Protein AF-A0A8S3GTX4-F1 (afdb_monomer_lite)

Secondary structure (DSSP, 8-state):
-EEEEE-TT--HHHHHHHHHHHHHHHTT-S-HHHHHHHHHHHHHHHHHHTT-SS--TT-EEEEE-------

Foldseek 3Di:
DDKDWFAAPDALVVVLVVLVVVLVVLCPDPDPVSSVFSNVQSVVVSVVSVVDRHADRHTDMDDGGDDDDDD

pLDDT: mean 89.34, std 6.89, range [48.53, 95.44]

Structure (mmCIF, N/CA/C/O backbone):
data_AF-A0A8S3GTX4-F1
#
_entry.id   AF-A0A8S3GTX4-F1
#
loop_
_atom_site.group_PDB
_atom_site.id
_atom_site.type_symbol
_atom_site.label_atom_id
_atom_site.label_alt_id
_atom_site.label_comp_id
_atom_site.label_asym_id
_atom_site.label_entity_id
_atom_site.label_seq_id
_atom_site.pdbx_PDB_ins_code
_atom_site.Cartn_x
_atom_site.Cartn_y
_atom_site.Cartn_z
_atom_site.occupancy
_atom_site.B_iso_or_equiv
_atom_site.auth_seq_id
_atom_site.auth_comp_id
_atom_site.auth_asym_id
_atom_site.auth_atom_id
_atom_site.pdbx_PDB_model_num
ATOM 1 N N . MET A 1 1 ? 2.026 -7.896 -6.921 1.00 79.50 1 MET A N 1
ATOM 2 C CA . MET A 1 1 ? 0.907 -8.066 -5.972 1.00 79.50 1 MET A CA 1
ATOM 3 C C . MET A 1 1 ? 1.419 -7.750 -4.575 1.00 79.50 1 MET A C 1
ATOM 5 O O . MET A 1 1 ? 2.539 -8.127 -4.265 1.00 79.50 1 MET A O 1
ATOM 9 N N . ILE A 1 2 ? 0.642 -7.020 -3.785 1.00 87.25 2 ILE A N 1
ATOM 10 C CA . ILE A 1 2 ? 0.910 -6.613 -2.406 1.00 87.25 2 ILE A CA 1
ATOM 11 C C . ILE A 1 2 ? -0.219 -7.181 -1.547 1.00 87.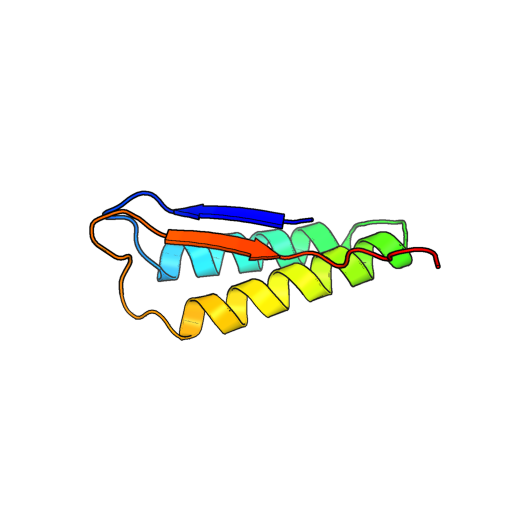25 2 ILE A C 1
ATOM 13 O O . ILE A 1 2 ? -1.396 -7.018 -1.879 1.00 87.25 2 ILE A O 1
ATOM 17 N N . SER A 1 3 ? 0.155 -7.822 -0.445 1.00 90.88 3 SER A N 1
ATOM 18 C CA . SER A 1 3 ? -0.762 -8.380 0.545 1.00 90.88 3 SER A CA 1
ATOM 19 C C . SER A 1 3 ? -0.435 -7.759 1.896 1.00 90.88 3 SER A C 1
ATOM 21 O O . SER A 1 3 ? 0.645 -7.993 2.434 1.00 90.88 3 SER A O 1
ATOM 23 N N . LEU A 1 4 ? -1.344 -6.951 2.432 1.00 90.12 4 LEU A N 1
ATOM 24 C CA . LEU A 1 4 ? -1.195 -6.305 3.731 1.00 90.12 4 LEU A CA 1
ATOM 25 C C . LEU A 1 4 ? -2.151 -6.959 4.727 1.00 90.12 4 LEU A C 1
ATOM 27 O O . LEU A 1 4 ? -3.364 -6.915 4.536 1.00 90.12 4 LEU A O 1
ATOM 31 N N . ILE A 1 5 ? -1.599 -7.545 5.788 1.00 91.75 5 ILE A N 1
ATOM 32 C CA . ILE A 1 5 ? -2.355 -8.175 6.874 1.00 91.75 5 ILE A CA 1
ATOM 33 C C . ILE A 1 5 ? -2.089 -7.369 8.141 1.00 91.75 5 ILE A C 1
ATOM 35 O O . ILE A 1 5 ? -0.944 -7.245 8.570 1.00 91.75 5 ILE A O 1
ATOM 39 N N . ILE A 1 6 ? -3.147 -6.814 8.725 1.00 91.12 6 ILE A N 1
ATOM 4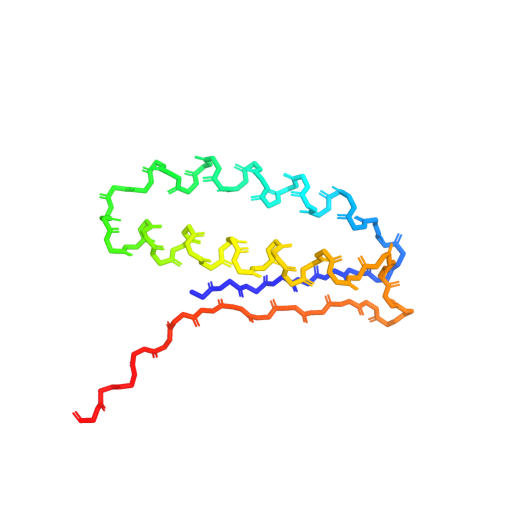0 C CA . ILE A 1 6 ? -3.082 -5.994 9.932 1.00 91.12 6 ILE A CA 1
ATOM 41 C C . ILE A 1 6 ? -3.780 -6.754 11.061 1.00 91.12 6 ILE A C 1
ATOM 43 O O . ILE A 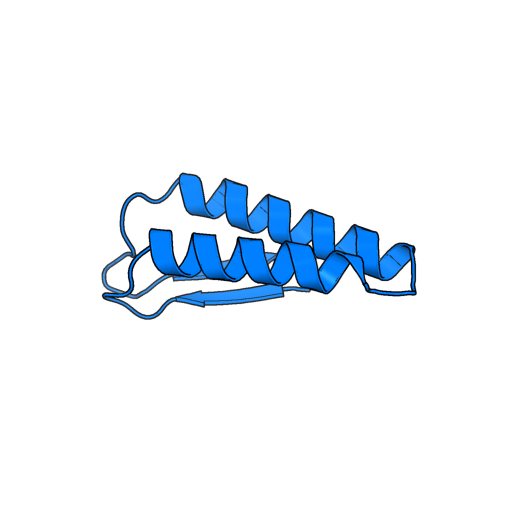1 6 ? -4.993 -6.988 10.974 1.00 91.12 6 ILE A O 1
ATOM 47 N N . PRO A 1 7 ? -3.049 -7.143 12.119 1.00 90.62 7 PRO A N 1
ATOM 48 C CA . PRO A 1 7 ? -3.651 -7.820 13.252 1.00 90.62 7 PRO A CA 1
ATOM 49 C C . PRO A 1 7 ? -4.597 -6.878 14.013 1.00 90.62 7 PRO A C 1
ATOM 51 O O . PRO A 1 7 ? -4.428 -5.652 13.994 1.00 90.62 7 PRO A O 1
ATOM 54 N N . PRO A 1 8 ? -5.599 -7.430 14.715 1.00 87.19 8 PRO A N 1
ATOM 55 C CA . PRO A 1 8 ? -6.448 -6.627 15.580 1.00 87.19 8 PRO A CA 1
ATOM 56 C C . PRO A 1 8 ? -5.600 -5.947 16.663 1.00 87.19 8 PRO A C 1
ATOM 58 O O . PRO A 1 8 ? -4.629 -6.520 17.152 1.00 87.19 8 PRO A O 1
ATOM 61 N N . ARG A 1 9 ? -6.003 -4.736 17.070 1.00 85.31 9 ARG A N 1
ATOM 62 C CA . ARG A 1 9 ? -5.306 -3.854 18.036 1.00 85.31 9 ARG A CA 1
ATOM 63 C C . ARG A 1 9 ? -4.065 -3.123 17.516 1.00 85.31 9 ARG A C 1
ATOM 65 O O . ARG A 1 9 ? -3.492 -2.347 18.280 1.00 85.31 9 ARG A O 1
ATOM 72 N N . ASP A 1 10 ? -3.669 -3.306 16.258 1.00 87.69 10 ASP A N 1
ATOM 73 C CA . ASP A 1 10 ? -2.607 -2.476 15.686 1.00 87.69 10 ASP A CA 1
ATOM 74 C C . ASP A 1 10 ? -3.108 -1.062 15.344 1.00 87.69 10 ASP A C 1
ATOM 76 O O . ASP A 1 10 ? -4.311 -0.795 15.241 1.00 87.69 10 ASP A O 1
ATOM 80 N N . GLN A 1 11 ? -2.174 -0.130 15.188 1.00 88.31 11 GLN A N 1
ATOM 81 C CA . GLN A 1 11 ? -2.467 1.269 14.903 1.00 88.31 11 GLN A CA 1
ATOM 82 C C . GLN A 1 11 ? -2.309 1.569 13.412 1.00 88.31 11 GLN A C 1
ATOM 84 O O . GLN A 1 11 ? -1.246 1.370 12.826 1.00 88.31 11 GLN A O 1
ATOM 89 N N . ILE A 1 12 ? -3.342 2.155 12.806 1.00 88.94 12 ILE A N 1
ATOM 90 C CA . ILE A 1 12 ? -3.310 2.573 11.397 1.00 88.94 12 ILE A CA 1
ATOM 91 C C . ILE A 1 12 ? -2.132 3.513 11.071 1.00 88.94 12 ILE A C 1
ATOM 93 O O . ILE A 1 12 ? -1.465 3.272 10.063 1.00 88.94 12 ILE A O 1
ATOM 97 N N . PRO A 1 13 ? -1.790 4.517 11.907 1.00 90.56 13 PRO A N 1
ATOM 98 C CA . PRO A 1 13 ? -0.631 5.377 11.660 1.00 90.56 13 PRO A CA 1
ATOM 99 C C . PRO A 1 13 ? 0.700 4.624 11.541 1.00 90.56 13 PRO A C 1
ATOM 101 O O . PRO A 1 13 ? 1.548 5.002 10.734 1.00 90.56 13 PRO A O 1
ATOM 104 N N . ARG A 1 14 ? 0.880 3.535 12.300 1.00 91.81 14 ARG A N 1
ATOM 105 C CA . ARG A 1 14 ? 2.087 2.702 12.232 1.00 91.81 14 ARG A CA 1
ATOM 106 C C . ARG A 1 14 ? 2.213 2.038 10.863 1.00 91.81 14 ARG A C 1
ATOM 108 O O . ARG A 1 14 ? 3.275 2.095 10.250 1.00 91.81 14 ARG A O 1
ATOM 115 N N . ILE A 1 15 ? 1.123 1.448 10.377 1.00 91.62 15 ILE A N 1
ATOM 116 C CA . ILE A 1 15 ? 1.085 0.796 9.064 1.00 91.62 15 ILE A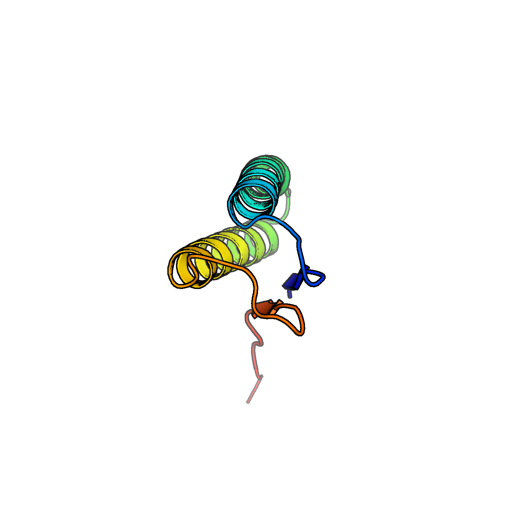 CA 1
ATOM 117 C C . ILE A 1 15 ? 1.239 1.822 7.938 1.00 91.62 15 ILE A C 1
ATOM 119 O O . ILE A 1 15 ? 1.963 1.575 6.977 1.00 91.62 15 ILE A O 1
ATOM 123 N N . ALA A 1 16 ? 0.633 3.003 8.075 1.00 91.81 16 ALA A N 1
ATOM 124 C CA . ALA A 1 16 ? 0.805 4.095 7.121 1.00 91.81 16 ALA A CA 1
ATOM 125 C C . ALA A 1 16 ? 2.274 4.538 7.009 1.00 91.81 16 ALA A C 1
ATOM 127 O O . ALA A 1 16 ? 2.761 4.744 5.897 1.00 91.81 16 ALA A O 1
ATOM 128 N N . LYS A 1 17 ? 2.991 4.625 8.140 1.00 94.31 17 LYS A N 1
ATOM 129 C CA . LYS A 1 17 ? 4.429 4.918 8.158 1.00 94.31 17 LYS A CA 1
ATOM 130 C C . LYS A 1 17 ? 5.241 3.819 7.470 1.00 94.31 17 LYS A C 1
ATOM 132 O O . LYS A 1 17 ? 6.024 4.127 6.582 1.00 94.31 17 LYS A O 1
ATOM 137 N N . MET A 1 18 ? 4.988 2.554 7.805 1.00 94.25 18 MET A N 1
ATOM 138 C CA . MET A 1 18 ? 5.656 1.414 7.164 1.00 94.25 18 MET A CA 1
ATOM 139 C C . MET A 1 18 ? 5.478 1.436 5.637 1.00 94.25 18 MET A C 1
ATOM 141 O O . MET A 1 18 ? 6.440 1.268 4.900 1.00 94.25 18 MET A O 1
ATOM 145 N N . LEU A 1 19 ? 4.266 1.717 5.146 1.00 92.50 19 LEU A N 1
ATOM 146 C CA . LEU A 1 19 ? 4.008 1.842 3.707 1.00 92.50 19 LEU A CA 1
ATOM 147 C C . LEU A 1 19 ? 4.747 3.029 3.066 1.00 92.50 19 LEU A C 1
ATOM 149 O O . LEU A 1 19 ? 5.083 2.960 1.888 1.00 92.50 19 LEU A O 1
ATOM 153 N N . ALA A 1 20 ? 4.959 4.127 3.797 1.00 93.62 20 ALA A N 1
ATOM 154 C CA . ALA A 1 20 ? 5.723 5.275 3.305 1.00 93.62 20 ALA A CA 1
ATOM 155 C C . ALA A 1 20 ? 7.221 4.950 3.185 1.00 93.62 20 ALA A C 1
ATOM 157 O O . ALA A 1 20 ? 7.839 5.292 2.175 1.00 93.62 20 ALA A O 1
ATOM 158 N N . ASP A 1 21 ? 7.774 4.229 4.160 1.00 95.00 21 ASP A N 1
ATOM 159 C CA . ASP A 1 21 ? 9.161 3.759 4.127 1.00 95.00 21 ASP A CA 1
ATOM 160 C C . ASP A 1 21 ? 9.368 2.748 2.975 1.00 95.00 21 ASP A C 1
ATOM 162 O O . ASP A 1 21 ? 10.317 2.861 2.193 1.00 95.00 21 ASP A O 1
ATOM 166 N N . GLU A 1 22 ? 8.422 1.822 2.780 1.00 92.69 22 GLU A N 1
ATOM 167 C CA . GLU A 1 22 ? 8.426 0.872 1.655 1.00 92.69 22 GLU A CA 1
ATOM 168 C C . GLU A 1 22 ? 8.272 1.557 0.291 1.00 92.69 22 GLU A C 1
ATOM 170 O O . GLU A 1 22 ? 8.885 1.133 -0.690 1.00 92.69 22 GLU A O 1
ATOM 175 N N . TYR A 1 23 ? 7.510 2.653 0.207 1.00 94.19 23 TYR A N 1
ATOM 176 C CA . TYR A 1 23 ? 7.418 3.453 -1.018 1.00 94.19 23 TYR A CA 1
ATOM 177 C C . TYR A 1 23 ? 8.788 4.023 -1.415 1.00 94.19 23 TYR A C 1
ATOM 179 O O . TYR A 1 23 ? 9.182 3.955 -2.584 1.00 94.19 23 TYR A O 1
ATOM 187 N N . GLY A 1 24 ? 9.540 4.543 -0.438 1.00 94.19 24 GLY A N 1
ATOM 188 C CA . GLY A 1 24 ? 10.905 5.028 -0.643 1.00 94.19 24 GLY A CA 1
ATOM 189 C C . GLY A 1 24 ? 11.835 3.920 -1.134 1.00 94.19 24 GLY A C 1
ATOM 190 O O . GLY A 1 24 ? 12.535 4.089 -2.134 1.00 94.19 24 GLY A O 1
ATOM 191 N N . THR A 1 25 ? 11.781 2.750 -0.503 1.00 93.94 25 THR A N 1
ATOM 192 C CA . THR A 1 25 ? 12.602 1.592 -0.884 1.00 93.94 25 THR A CA 1
ATOM 193 C C . THR A 1 25 ? 12.251 1.070 -2.281 1.00 93.94 25 THR A C 1
ATOM 195 O O . THR A 1 25 ? 13.149 0.803 -3.086 1.00 93.94 25 THR A O 1
ATOM 198 N N . ALA A 1 26 ? 10.961 1.007 -2.623 1.00 93.06 26 ALA A N 1
ATOM 199 C CA . ALA A 1 26 ? 10.476 0.561 -3.930 1.00 93.06 26 ALA A CA 1
ATOM 200 C C . ALA A 1 26 ? 10.932 1.462 -5.092 1.00 93.06 26 ALA A C 1
ATOM 202 O O . ALA A 1 26 ? 11.010 1.006 -6.236 1.00 93.06 26 ALA A O 1
ATOM 203 N N . SER A 1 27 ? 11.293 2.722 -4.826 1.00 92.69 27 SER A N 1
ATOM 204 C CA . SER A 1 27 ? 11.836 3.623 -5.852 1.00 92.69 27 SER A CA 1
ATOM 205 C C . SER A 1 27 ? 13.185 3.152 -6.425 1.00 92.69 27 SER A C 1
ATOM 207 O O . SER A 1 27 ? 13.489 3.429 -7.591 1.00 92.69 27 SER A O 1
ATOM 209 N N . ASN A 1 28 ? 13.938 2.350 -5.660 1.00 93.31 28 ASN A N 1
ATOM 210 C CA . ASN A 1 28 ? 15.238 1.798 -6.055 1.00 93.31 28 ASN A CA 1
ATOM 211 C C . ASN A 1 28 ? 15.136 0.561 -6.966 1.00 93.31 28 ASN A C 1
ATOM 213 O O . ASN A 1 28 ? 16.156 0.030 -7.414 1.00 93.31 28 ASN A O 1
ATOM 217 N N . ILE A 1 29 ? 13.925 0.080 -7.265 1.00 93.75 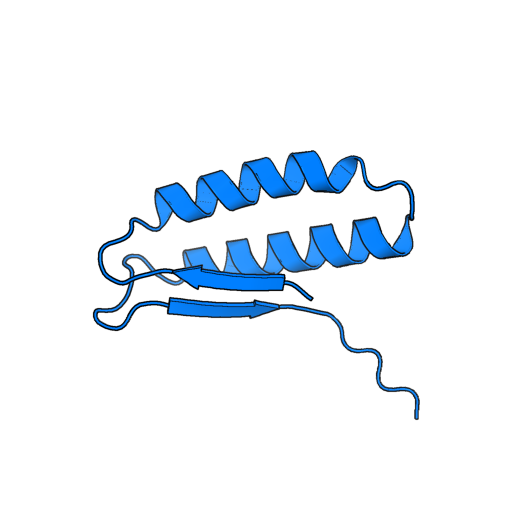29 ILE A N 1
ATOM 218 C CA . ILE A 1 29 ? 13.727 -1.053 -8.174 1.00 93.75 29 ILE A CA 1
ATOM 219 C C . ILE A 1 29 ? 14.218 -0.673 -9.582 1.00 93.75 29 ILE A C 1
ATOM 221 O O . ILE A 1 29 ? 13.742 0.287 -10.189 1.00 93.75 29 ILE A O 1
ATOM 225 N N . LYS A 1 30 ? 15.154 -1.464 -10.127 1.00 94.50 30 LYS A N 1
ATOM 226 C CA . LYS A 1 30 ? 15.777 -1.215 -11.443 1.00 94.50 30 LYS A CA 1
ATOM 227 C C . LYS A 1 30 ? 14.812 -1.405 -12.618 1.00 94.50 30 LYS A C 1
ATOM 229 O O . LYS A 1 30 ? 14.855 -0.645 -13.581 1.00 94.50 30 LYS A O 1
ATOM 234 N N . SER A 1 31 ? 13.940 -2.414 -12.555 1.00 95.44 31 SER A N 1
ATOM 235 C CA . SER A 1 31 ? 12.934 -2.650 -13.599 1.00 95.44 31 SER A CA 1
ATOM 236 C C . SER A 1 31 ? 11.864 -1.560 -13.553 1.00 95.44 31 SER A C 1
ATOM 238 O O . SER A 1 31 ? 11.112 -1.467 -12.582 1.00 95.44 31 SER A O 1
ATOM 240 N N . ARG A 1 32 ? 11.759 -0.758 -14.622 1.00 91.75 32 ARG A N 1
ATOM 241 C CA . ARG A 1 32 ? 10.768 0.327 -14.732 1.00 91.75 32 ARG A CA 1
ATOM 242 C C . ARG A 1 32 ? 9.337 -0.180 -14.546 1.00 91.75 32 ARG A C 1
ATOM 244 O O . ARG A 1 32 ? 8.566 0.447 -13.826 1.00 91.75 32 ARG A O 1
ATOM 251 N N . VAL A 1 33 ? 8.998 -1.300 -15.185 1.00 91.25 33 VAL A N 1
ATOM 252 C CA . VAL A 1 33 ? 7.648 -1.886 -15.149 1.00 91.25 33 VAL A CA 1
ATOM 253 C C . VAL A 1 33 ? 7.298 -2.337 -13.731 1.00 91.25 33 VAL A C 1
ATOM 255 O O . VAL A 1 33 ? 6.235 -1.987 -13.214 1.00 91.25 33 VAL A O 1
ATOM 258 N N . ASN A 1 34 ? 8.224 -3.026 -13.058 1.00 89.94 34 ASN A N 1
ATOM 259 C CA . ASN A 1 34 ? 7.999 -3.503 -11.693 1.00 89.94 34 ASN A CA 1
ATOM 260 C C . ASN A 1 34 ? 7.942 -2.336 -10.711 1.00 89.94 34 ASN A C 1
ATOM 262 O O . ASN A 1 34 ? 7.070 -2.310 -9.850 1.00 89.94 34 ASN A O 1
ATOM 266 N N . ARG A 1 35 ? 8.823 -1.342 -10.872 1.00 93.44 35 ARG A N 1
ATOM 267 C CA . ARG A 1 35 ? 8.823 -0.136 -10.045 1.00 93.44 35 ARG A CA 1
ATOM 268 C C . ARG A 1 35 ? 7.478 0.580 -10.116 1.00 93.44 35 ARG A C 1
ATOM 270 O O . ARG A 1 35 ? 6.886 0.840 -9.078 1.00 93.44 35 ARG A O 1
ATOM 277 N N . LEU A 1 36 ? 6.969 0.856 -11.319 1.00 91.94 36 LEU A N 1
ATOM 278 C CA . LEU A 1 36 ? 5.669 1.517 -11.488 1.00 91.94 36 LEU A CA 1
ATOM 279 C C . LEU A 1 36 ? 4.525 0.688 -10.894 1.00 91.94 36 LEU A C 1
ATOM 281 O O . LEU A 1 36 ? 3.683 1.235 -10.185 1.00 91.94 36 LEU A O 1
ATOM 285 N N . SER A 1 37 ? 4.537 -0.626 -11.123 1.00 90.69 37 SER A N 1
ATOM 286 C CA . SER A 1 37 ? 3.513 -1.536 -10.597 1.00 90.69 37 SER A CA 1
ATOM 287 C C . SER A 1 37 ? 3.494 -1.566 -9.064 1.00 90.69 37 SER A C 1
ATOM 289 O O . SER A 1 37 ? 2.424 -1.561 -8.458 1.00 90.69 37 SER A O 1
ATOM 291 N N . VAL A 1 38 ? 4.668 -1.573 -8.424 1.00 92.31 38 VAL A N 1
ATOM 292 C CA . VAL A 1 38 ? 4.792 -1.580 -6.958 1.00 92.31 38 VAL A CA 1
ATOM 293 C C . VAL A 1 38 ? 4.426 -0.219 -6.370 1.00 92.31 38 VAL A C 1
ATOM 295 O O . VAL A 1 38 ? 3.618 -0.169 -5.446 1.00 92.31 38 VAL A O 1
ATOM 298 N N . LEU A 1 39 ? 4.951 0.881 -6.919 1.00 92.94 39 LEU A N 1
ATOM 299 C CA . LEU A 1 39 ? 4.643 2.231 -6.434 1.00 92.94 39 LEU A CA 1
ATOM 300 C C . LEU A 1 39 ? 3.141 2.525 -6.524 1.00 92.94 39 LEU A C 1
ATOM 302 O O . LEU A 1 39 ? 2.550 2.980 -5.547 1.00 92.94 39 LEU A O 1
ATOM 306 N N . SER A 1 40 ? 2.513 2.191 -7.655 1.00 92.62 40 SER A N 1
ATOM 307 C CA . SER A 1 40 ? 1.068 2.350 -7.839 1.00 92.62 40 SER A CA 1
ATOM 308 C C . SER A 1 40 ? 0.275 1.543 -6.808 1.00 92.62 40 SER A C 1
ATOM 310 O O . SER A 1 40 ? -0.611 2.094 -6.153 1.00 92.62 40 SER A O 1
ATOM 312 N N . ALA A 1 41 ? 0.639 0.276 -6.589 1.00 92.81 41 ALA A N 1
ATOM 313 C CA . ALA A 1 41 ? -0.038 -0.568 -5.612 1.00 92.81 41 ALA A CA 1
ATOM 314 C C . ALA A 1 41 ? 0.098 -0.027 -4.175 1.00 92.81 41 ALA A C 1
ATOM 316 O O . ALA A 1 41 ? -0.889 0.000 -3.437 1.00 92.81 41 ALA A O 1
ATOM 317 N N . ILE A 1 42 ? 1.278 0.468 -3.777 1.00 93.12 42 ILE A N 1
ATOM 318 C CA . ILE A 1 42 ? 1.479 1.079 -2.451 1.00 93.12 42 ILE A CA 1
ATOM 319 C C . ILE A 1 42 ? 0.601 2.326 -2.291 1.00 93.12 42 ILE A C 1
ATOM 321 O O . ILE A 1 42 ? -0.094 2.458 -1.280 1.00 93.12 42 ILE A O 1
ATOM 325 N N . THR A 1 43 ? 0.572 3.215 -3.288 1.00 93.06 43 THR A N 1
ATOM 326 C CA . THR A 1 43 ? -0.272 4.420 -3.256 1.00 93.06 43 THR A CA 1
ATOM 327 C C . THR A 1 43 ? -1.758 4.069 -3.141 1.00 93.06 43 THR A C 1
ATOM 329 O O . THR A 1 43 ? -2.477 4.683 -2.347 1.00 93.06 43 THR A O 1
ATOM 332 N N . SER A 1 44 ? -2.227 3.046 -3.863 1.00 92.62 44 SER A N 1
ATOM 333 C CA . SER A 1 44 ? -3.610 2.566 -3.760 1.00 92.62 44 SER A CA 1
ATOM 334 C C . SER A 1 44 ? -3.943 2.026 -2.367 1.00 92.62 44 SER A C 1
ATOM 336 O O . SER A 1 44 ? -5.004 2.349 -1.824 1.00 92.62 44 SER A O 1
ATOM 338 N N . VAL A 1 45 ? -3.042 1.253 -1.751 1.00 92.75 45 VAL A N 1
ATOM 339 C CA . VAL A 1 45 ? -3.234 0.747 -0.381 1.00 92.75 45 VAL A CA 1
ATOM 340 C C . VAL A 1 45 ? -3.247 1.892 0.630 1.00 92.75 45 VAL A C 1
ATOM 342 O O . VAL A 1 45 ? -4.116 1.914 1.498 1.00 92.75 45 VAL A O 1
ATOM 345 N N . GLN A 1 46 ? -2.354 2.878 0.504 1.00 92.06 46 GLN A N 1
ATOM 346 C CA . GLN A 1 46 ? -2.340 4.057 1.378 1.00 92.06 46 GLN A CA 1
ATOM 347 C C . GLN A 1 46 ? -3.648 4.856 1.289 1.00 92.06 46 GLN A C 1
ATOM 349 O O . GLN A 1 46 ? -4.191 5.263 2.317 1.00 92.06 46 GLN A O 1
ATOM 354 N N . ALA A 1 47 ? -4.182 5.059 0.081 1.00 92.44 47 ALA A N 1
ATOM 355 C CA . ALA A 1 47 ? -5.469 5.725 -0.110 1.00 92.44 47 ALA A CA 1
ATOM 356 C C . ALA A 1 47 ? -6.622 4.929 0.524 1.00 92.44 47 ALA A C 1
ATOM 358 O O . ALA A 1 47 ? -7.474 5.508 1.198 1.00 92.44 47 ALA A O 1
ATOM 359 N N . ARG A 1 48 ? -6.618 3.598 0.374 1.00 91.12 48 ARG A N 1
ATOM 360 C CA . ARG A 1 48 ? -7.616 2.708 0.987 1.00 91.12 48 ARG A CA 1
ATOM 361 C C . ARG A 1 48 ? -7.522 2.699 2.512 1.00 91.12 48 ARG A C 1
ATOM 363 O O . ARG A 1 48 ? -8.552 2.698 3.178 1.00 91.12 48 ARG A O 1
ATOM 370 N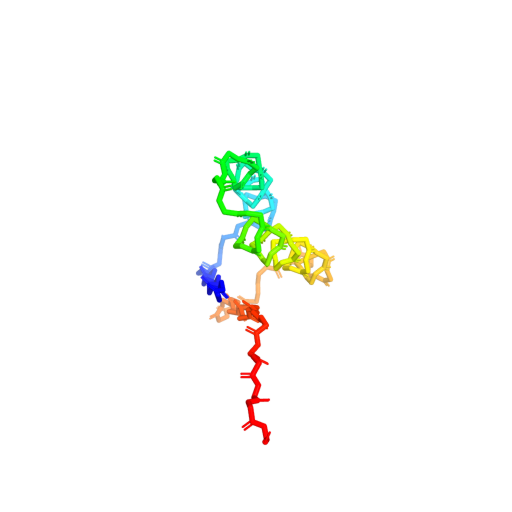 N . LEU A 1 49 ? -6.309 2.735 3.060 1.00 90.81 49 LEU A N 1
ATOM 371 C CA . LEU A 1 49 ? -6.056 2.736 4.498 1.00 90.81 49 LEU A CA 1
ATOM 372 C C . LEU A 1 49 ? -6.585 4.013 5.173 1.00 90.81 49 LEU A C 1
ATOM 374 O O . LEU A 1 49 ? -7.102 3.928 6.282 1.00 90.81 49 LEU A O 1
ATOM 378 N N . LYS A 1 50 ? -6.546 5.169 4.490 1.00 89.62 50 LYS A N 1
ATOM 379 C CA . LYS A 1 50 ? -7.102 6.444 4.993 1.00 89.62 50 LYS A CA 1
ATOM 380 C C . LYS A 1 50 ? -8.615 6.420 5.236 1.00 89.62 50 LYS A C 1
ATOM 382 O O . LYS A 1 50 ? -9.109 7.249 5.990 1.00 89.62 50 LYS A O 1
ATOM 387 N N . LEU A 1 51 ? -9.351 5.501 4.609 1.00 90.25 51 LEU A N 1
ATOM 388 C CA . LEU A 1 51 ? -10.795 5.351 4.835 1.00 90.25 51 LEU A CA 1
ATOM 389 C C . LEU A 1 51 ? -11.110 4.735 6.207 1.00 90.25 51 LEU A C 1
ATOM 391 O O . LEU A 1 51 ? -12.239 4.834 6.682 1.00 90.25 51 LEU A O 1
ATOM 395 N N . TYR A 1 52 ? -10.124 4.103 6.845 1.00 88.62 52 TYR A N 1
ATOM 396 C CA . TYR A 1 52 ? -10.272 3.476 8.149 1.00 88.62 52 TYR A CA 1
ATOM 397 C C . TYR A 1 52 ? -9.607 4.349 9.219 1.00 88.62 52 TYR A C 1
ATOM 399 O O . TYR A 1 52 ? -8.414 4.625 9.161 1.00 88.62 52 TYR A O 1
ATOM 407 N N . ASN A 1 53 ? -10.373 4.754 10.235 1.00 85.38 53 ASN A N 1
ATOM 408 C CA . ASN A 1 53 ? -9.839 5.496 11.388 1.00 85.38 53 ASN A CA 1
ATOM 409 C C . ASN A 1 53 ? -9.266 4.569 12.476 1.00 85.38 53 ASN A C 1
ATOM 411 O O . ASN A 1 53 ? -8.424 4.982 13.272 1.00 85.38 53 ASN A O 1
ATOM 415 N N . LYS A 1 54 ? -9.726 3.313 12.529 1.00 87.19 54 LYS A N 1
ATOM 416 C CA . LYS A 1 54 ? -9.261 2.267 13.453 1.00 87.19 54 LYS A CA 1
ATOM 417 C C . LYS A 1 54 ? -9.266 0.910 12.756 1.00 87.19 54 LYS A C 1
ATOM 419 O O . LYS A 1 54 ? -10.068 0.684 11.850 1.00 87.19 54 LYS A O 1
ATOM 424 N N . VAL A 1 55 ? -8.394 0.009 13.206 1.00 88.12 55 VAL A N 1
ATOM 425 C CA . VAL A 1 55 ? -8.410 -1.389 12.764 1.00 88.12 55 VAL A CA 1
ATOM 426 C C . VAL A 1 55 ? -9.663 -2.073 13.337 1.00 88.12 55 VAL A C 1
ATOM 428 O O . VAL A 1 55 ? -9.914 -1.934 14.537 1.00 88.12 55 VAL A O 1
ATOM 431 N N . PRO A 1 56 ? -10.461 -2.787 12.520 1.00 88.00 56 PRO A N 1
ATOM 432 C CA . PRO A 1 56 ? -11.612 -3.554 12.995 1.00 88.00 56 PRO A CA 1
ATOM 433 C C . PRO A 1 56 ? -11.224 -4.622 14.031 1.00 88.00 56 PRO A C 1
ATOM 435 O O . PRO A 1 56 ? -10.084 -5.085 14.065 1.00 88.00 56 PRO A O 1
ATOM 438 N N . ASN A 1 57 ? -12.189 -5.084 14.835 1.00 86.06 57 ASN A N 1
ATOM 439 C CA . ASN A 1 57 ? -11.949 -6.067 15.906 1.00 86.06 57 ASN A CA 1
ATOM 440 C C . ASN A 1 57 ? -11.362 -7.405 15.422 1.00 86.06 57 ASN A C 1
ATOM 442 O O . ASN A 1 57 ? -10.690 -8.079 16.196 1.00 86.06 57 ASN A O 1
ATOM 446 N N . ASN A 1 58 ? -11.575 -7.762 14.153 1.00 89.31 58 ASN A N 1
ATOM 447 C CA . ASN A 1 58 ? -11.064 -8.997 13.549 1.00 89.31 58 ASN A CA 1
ATOM 448 C C . ASN A 1 58 ? -9.766 -8.782 12.743 1.00 89.31 58 ASN A C 1
ATOM 450 O O . ASN A 1 58 ? -9.285 -9.711 12.102 1.00 89.31 58 ASN A O 1
ATOM 454 N N . GLY A 1 59 ? -9.197 -7.571 12.760 1.00 90.06 59 GLY A N 1
ATOM 455 C CA . GLY A 1 59 ? -8.091 -7.181 11.886 1.00 90.06 59 GLY A CA 1
ATOM 456 C C . GLY A 1 59 ? -8.561 -6.635 10.534 1.00 90.06 59 GLY A C 1
ATOM 457 O O . GLY A 1 59 ? -9.759 -6.488 10.277 1.00 90.06 59 GLY A O 1
ATOM 458 N N . LEU A 1 60 ? -7.602 -6.294 9.675 1.00 89.44 60 LEU A N 1
ATOM 459 C CA . LEU A 1 60 ? -7.846 -5.798 8.319 1.00 89.44 60 LEU A CA 1
ATOM 460 C C . LEU A 1 60 ? -6.889 -6.480 7.344 1.00 89.44 60 LEU A C 1
ATOM 462 O O . LEU A 1 60 ? -5.689 -6.547 7.598 1.00 89.44 60 LEU A O 1
ATOM 466 N N . VAL A 1 61 ? -7.411 -6.942 6.210 1.00 92.06 61 VAL A N 1
ATOM 467 C CA . VAL A 1 61 ? -6.604 -7.499 5.121 1.00 92.06 61 VAL A CA 1
ATOM 468 C C . VAL A 1 61 ? -6.873 -6.704 3.852 1.00 92.06 61 VAL A C 1
ATOM 470 O O . VAL A 1 61 ? -8.028 -6.471 3.496 1.00 92.06 61 VAL A O 1
ATOM 473 N N . ILE A 1 62 ? -5.810 -6.268 3.178 1.00 91.19 62 ILE A N 1
ATOM 474 C CA . ILE A 1 62 ? -5.884 -5.537 1.911 1.00 91.19 62 ILE A CA 1
ATOM 475 C C . ILE A 1 62 ? -4.995 -6.241 0.889 1.00 91.19 62 ILE A C 1
ATOM 477 O O . ILE A 1 62 ? -3.787 -6.365 1.085 1.00 91.19 62 ILE A O 1
ATOM 481 N N . TYR A 1 63 ? -5.593 -6.640 -0.231 1.00 91.62 63 TYR A N 1
ATOM 482 C CA . TYR A 1 63 ? -4.875 -7.123 -1.405 1.00 91.62 63 TYR A CA 1
ATOM 483 C C . TYR A 1 63 ? -4.887 -6.048 -2.485 1.00 91.62 63 TYR A C 1
ATOM 485 O O . TYR A 1 63 ? -5.931 -5.467 -2.784 1.00 91.62 63 TYR A O 1
ATOM 493 N N . CYS A 1 64 ? -3.725 -5.773 -3.066 1.00 89.12 64 CYS A N 1
ATOM 494 C CA . CYS A 1 64 ? -3.591 -4.823 -4.160 1.00 89.12 64 CYS A CA 1
ATOM 495 C C . CYS A 1 64 ? -2.599 -5.344 -5.195 1.00 89.12 64 CYS A C 1
ATOM 497 O O . CYS A 1 64 ? -1.515 -5.821 -4.874 1.00 89.12 64 CYS A O 1
ATOM 499 N N . GLY A 1 65 ? -2.945 -5.260 -6.467 1.00 85.56 65 GLY A N 1
ATOM 500 C CA . GLY A 1 65 ? -2.070 -5.681 -7.544 1.00 85.56 65 GLY A CA 1
ATOM 501 C C . GLY A 1 65 ? -2.756 -5.476 -8.874 1.00 85.56 65 GLY A C 1
ATOM 502 O O . GLY A 1 65 ? -3.979 -5.447 -8.948 1.00 85.56 65 GLY A O 1
ATOM 503 N N . THR A 1 66 ? -1.950 -5.327 -9.915 1.00 81.75 66 THR A N 1
ATOM 504 C CA . THR A 1 66 ? -2.445 -5.406 -11.286 1.00 81.75 66 THR A CA 1
ATOM 505 C C . THR A 1 66 ? -2.300 -6.852 -11.732 1.00 81.75 66 THR A C 1
ATOM 507 O O . THR A 1 66 ? -1.223 -7.432 -11.572 1.00 81.75 66 THR A O 1
ATOM 510 N N . ILE A 1 67 ? -3.384 -7.430 -12.235 1.00 81.19 67 ILE A N 1
ATOM 511 C CA . ILE A 1 67 ? -3.388 -8.729 -12.903 1.00 81.19 67 ILE A CA 1
ATOM 512 C C . ILE A 1 67 ? -3.659 -8.397 -14.364 1.00 81.19 67 ILE A C 1
ATOM 514 O O . ILE A 1 67 ? -4.687 -7.799 -14.671 1.00 81.19 67 ILE A O 1
ATOM 518 N N . VAL A 1 68 ? -2.700 -8.690 -15.235 1.00 78.12 68 VAL A N 1
ATOM 519 C CA . VAL A 1 68 ? -2.918 -8.604 -16.678 1.00 78.12 68 VAL A CA 1
ATOM 520 C C . VAL A 1 68 ? -3.476 -9.960 -17.076 1.00 78.12 68 VAL A C 1
ATOM 522 O O . VAL A 1 68 ? -2.756 -10.952 -17.024 1.00 78.12 68 VAL A O 1
ATOM 525 N N . THR A 1 69 ? -4.772 -10.018 -17.358 1.00 78.81 69 THR A N 1
ATOM 526 C CA . THR A 1 69 ? -5.374 -11.183 -18.008 1.00 78.81 69 THR A CA 1
ATOM 527 C C . THR A 1 69 ? -5.048 -11.052 -19.494 1.00 78.81 69 THR A C 1
ATOM 529 O O . THR A 1 69 ? -5.428 -10.058 -20.108 1.00 78.81 69 THR A O 1
ATOM 532 N N . GLU A 1 70 ? -4.262 -11.978 -20.041 1.00 63.75 70 GLU A N 1
ATOM 533 C CA . GLU A 1 70 ? -4.117 -12.129 -21.492 1.00 63.75 70 GLU A CA 1
ATOM 534 C C . GLU A 1 70 ? -5.402 -12.802 -21.999 1.00 63.75 70 GLU A C 1
ATOM 536 O O . GLU A 1 70 ? -5.648 -13.959 -21.659 1.00 63.75 70 GLU A O 1
ATOM 541 N N . ASP A 1 71 ? -6.242 -12.053 -22.718 1.00 48.53 71 ASP A N 1
ATOM 542 C CA . ASP A 1 71 ? -7.210 -12.621 -23.670 1.00 48.53 71 ASP A CA 1
ATOM 543 C C . ASP A 1 71 ? -6.504 -12.890 -25.008 1.00 48.53 71 ASP A C 1
ATOM 545 O O . ASP A 1 71 ? -5.678 -12.035 -25.419 1.00 48.53 71 ASP A O 1
#

Organism: NCBI:txid392030

Sequence (71 aa):
MISLIIPPRDQIPRIAKMLADEYGTASNIKSRVNRLSVLSAITSVQARLKLYNKVPNNGLVIYCGTIVTED

Radius of gyration: 13.34 Å; chains: 1; bounding box: 28×19×42 Å

InterPro domains:
  IPR004403 Peptide chain release factor eRF1/aRF1 [PTHR10113] (1-71)
  IPR005140 eRF1/Pelota-like, N-terminal domain [PF03463] (1-70)
  IPR024049 eRF1, domain 1 [G3DSA:3.30.960.10] (1-71)
  IPR024049 eRF1, domain 1 [SSF55481] (1-71)